Protein AF-A0A1C5ZKP8-F1 (afdb_monomer_lite)

Structure (mmCIF, N/CA/C/O backbone):
data_AF-A0A1C5ZKP8-F1
#
_entry.id   AF-A0A1C5ZKP8-F1
#
loop_
_atom_site.group_PDB
_atom_site.id
_atom_site.type_symbol
_atom_site.label_atom_id
_atom_site.label_alt_id
_atom_site.label_comp_id
_atom_site.label_asym_id
_atom_site.label_entity_id
_atom_site.label_seq_id
_atom_site.pdbx_PDB_ins_code
_atom_site.Cartn_x
_atom_site.Cartn_y
_atom_site.Cartn_z
_atom_site.occupancy
_atom_site.B_iso_or_equiv
_atom_site.auth_seq_id
_atom_site.auth_comp_id
_atom_site.auth_asym_id
_atom_site.auth_atom_id
_atom_site.pdbx_PDB_model_num
ATOM 1 N N . MET A 1 1 ? 9.928 -12.714 -8.630 1.00 66.12 1 MET A N 1
ATOM 2 C CA . MET A 1 1 ? 9.017 -11.579 -8.825 1.00 66.12 1 MET A CA 1
ATOM 3 C C . MET A 1 1 ? 9.877 -10.341 -8.900 1.00 66.12 1 MET A C 1
ATOM 5 O O . MET A 1 1 ? 10.619 -10.070 -7.962 1.00 66.12 1 MET A O 1
ATOM 9 N N . GLU A 1 2 ? 9.829 -9.653 -10.024 1.00 84.94 2 GLU A N 1
ATOM 10 C CA . GLU A 1 2 ? 10.533 -8.401 -10.247 1.00 84.94 2 GLU A CA 1
ATOM 11 C C . GLU A 1 2 ? 9.755 -7.232 -9.632 1.00 84.94 2 GLU A C 1
ATOM 13 O O . GLU A 1 2 ? 8.530 -7.273 -9.501 1.00 84.94 2 GLU A O 1
ATOM 18 N N . LYS A 1 3 ? 10.452 -6.142 -9.286 1.00 82.25 3 LYS A N 1
ATOM 19 C CA . LYS A 1 3 ? 9.834 -4.963 -8.647 1.00 82.25 3 LYS A CA 1
ATOM 20 C C . LYS A 1 3 ? 8.654 -4.399 -9.455 1.00 82.25 3 LYS A C 1
ATOM 22 O O . LYS A 1 3 ? 7.684 -3.923 -8.876 1.00 82.25 3 LYS A O 1
ATOM 27 N N . TRP A 1 4 ? 8.733 -4.448 -10.785 1.00 86.50 4 TRP A N 1
ATOM 28 C CA . TRP A 1 4 ? 7.685 -3.926 -11.666 1.00 86.50 4 TRP A CA 1
ATOM 29 C C . TRP A 1 4 ? 6.397 -4.763 -11.630 1.00 86.50 4 TRP A C 1
ATOM 31 O O . TRP A 1 4 ? 5.309 -4.203 -11.754 1.00 86.50 4 TRP A O 1
ATOM 41 N N . GLU A 1 5 ? 6.496 -6.073 -11.387 1.00 90.25 5 GLU A N 1
ATOM 42 C CA . GLU A 1 5 ? 5.335 -6.967 -11.283 1.00 90.25 5 GLU A CA 1
ATOM 43 C C . GLU A 1 5 ? 4.488 -6.634 -10.047 1.00 90.25 5 GLU A C 1
ATOM 45 O O . GLU A 1 5 ? 3.260 -6.701 -10.100 1.00 90.25 5 GLU A O 1
ATOM 50 N N . VAL A 1 6 ? 5.129 -6.192 -8.957 1.00 87.69 6 VAL A N 1
ATOM 51 C CA . VAL A 1 6 ? 4.441 -5.722 -7.741 1.00 87.69 6 VAL A CA 1
ATOM 52 C C . VAL A 1 6 ? 3.586 -4.494 -8.041 1.00 87.69 6 VAL A C 1
ATOM 54 O O . VAL A 1 6 ? 2.451 -4.408 -7.573 1.00 87.69 6 VAL A O 1
ATOM 57 N N . TYR A 1 7 ? 4.094 -3.557 -8.847 1.00 89.62 7 TYR A N 1
ATOM 58 C CA . TYR A 1 7 ? 3.323 -2.373 -9.217 1.00 89.62 7 TYR A CA 1
ATOM 59 C C . TYR A 1 7 ? 2.118 -2.739 -10.089 1.00 89.62 7 TYR A C 1
ATOM 61 O O . TYR A 1 7 ? 1.004 -2.313 -9.806 1.00 89.62 7 TYR A O 1
ATOM 69 N N . ILE A 1 8 ? 2.282 -3.602 -11.091 1.00 91.06 8 ILE A N 1
ATOM 70 C CA . ILE A 1 8 ? 1.138 -4.044 -11.906 1.00 91.06 8 ILE A CA 1
ATOM 71 C C . ILE A 1 8 ? 0.086 -4.756 -11.050 1.00 91.06 8 ILE A C 1
ATOM 73 O O . ILE A 1 8 ? -1.114 -4.530 -11.215 1.00 91.06 8 ILE A O 1
ATOM 77 N N . TRP A 1 9 ? 0.520 -5.582 -10.101 1.00 91.00 9 TRP A N 1
ATOM 78 C CA . TRP A 1 9 ? -0.391 -6.248 -9.178 1.00 91.00 9 TRP A CA 1
ATOM 79 C C . TRP A 1 9 ? -1.163 -5.251 -8.300 1.00 91.00 9 TRP A C 1
ATOM 81 O O . TRP A 1 9 ? -2.382 -5.372 -8.175 1.00 91.00 9 TRP A O 1
ATOM 91 N N . LEU A 1 10 ? -0.490 -4.239 -7.744 1.00 91.44 10 LEU A N 1
ATOM 92 C CA . LEU A 1 10 ? -1.135 -3.183 -6.956 1.00 91.44 10 LEU A CA 1
ATOM 93 C C . LEU A 1 10 ? -2.136 -2.370 -7.790 1.00 91.44 10 LEU A C 1
ATOM 95 O O . LEU A 1 10 ? -3.241 -2.118 -7.312 1.00 91.44 10 LEU A O 1
ATOM 99 N N . GLN A 1 11 ? -1.791 -2.023 -9.037 1.00 92.25 11 GLN A N 1
ATOM 100 C CA . GLN A 1 11 ? -2.706 -1.356 -9.976 1.00 92.25 11 GLN A CA 1
ATOM 101 C C . GLN A 1 11 ? -3.986 -2.166 -10.160 1.00 92.25 11 GLN A C 1
ATOM 103 O O . GLN A 1 11 ? -5.083 -1.651 -9.959 1.00 92.25 11 GLN A O 1
ATOM 108 N N . ALA A 1 12 ? -3.849 -3.460 -10.458 1.00 93.00 12 ALA A N 1
ATOM 109 C CA . ALA A 1 12 ? -4.989 -4.340 -10.677 1.00 93.00 12 ALA A CA 1
ATOM 110 C C . ALA A 1 12 ? -5.844 -4.543 -9.414 1.00 93.00 12 ALA A C 1
ATOM 112 O O . ALA A 1 12 ? -7.066 -4.640 -9.511 1.00 93.00 12 ALA A O 1
ATOM 113 N N . LYS A 1 13 ? -5.227 -4.629 -8.229 1.00 92.75 13 LYS A N 1
ATOM 114 C CA . LYS A 1 13 ? -5.943 -4.904 -6.972 1.00 92.75 13 LYS A CA 1
ATOM 115 C C . LYS A 1 13 ? -6.660 -3.697 -6.390 1.00 92.75 13 LYS A C 1
ATOM 117 O O . LYS A 1 13 ? -7.710 -3.877 -5.782 1.00 92.75 13 LYS A O 1
ATOM 122 N N . LEU A 1 14 ? -6.095 -2.506 -6.556 1.00 91.56 14 LEU A N 1
ATOM 123 C CA . LEU A 1 14 ? -6.604 -1.275 -5.953 1.00 91.56 14 LEU A CA 1
ATOM 124 C C . LEU A 1 14 ? -7.209 -0.307 -6.982 1.00 91.56 14 LEU A C 1
ATOM 126 O O . LEU A 1 14 ? -7.661 0.769 -6.604 1.00 91.56 14 LEU A O 1
ATOM 130 N N . GLY A 1 15 ? -7.234 -0.678 -8.267 1.00 92.44 15 GLY A N 1
ATOM 131 C CA . GLY A 1 15 ? -7.754 0.171 -9.342 1.00 92.44 15 GLY A CA 1
ATOM 132 C C . GLY A 1 15 ? -6.918 1.431 -9.565 1.00 92.44 15 GLY A C 1
ATOM 133 O O . GLY A 1 15 ? -7.470 2.476 -9.898 1.00 92.44 15 GLY A O 1
ATOM 134 N N . LEU A 1 16 ? -5.606 1.340 -9.334 1.00 91.12 16 LEU A N 1
ATOM 135 C CA . LEU A 1 16 ? -4.681 2.470 -9.421 1.00 91.12 16 LEU A CA 1
ATOM 136 C C . LEU A 1 16 ? -4.094 2.585 -10.825 1.00 91.12 16 LEU A C 1
ATOM 138 O O . LEU A 1 16 ? -3.870 1.579 -11.499 1.00 91.12 16 LEU A O 1
ATOM 142 N N . ASP A 1 17 ? -3.763 3.805 -11.230 1.00 89.88 17 ASP A N 1
ATOM 143 C CA . ASP A 1 17 ? -2.893 4.030 -12.379 1.00 89.88 17 ASP A CA 1
ATOM 144 C C . ASP A 1 17 ? -1.402 3.858 -12.015 1.00 89.88 17 ASP A C 1
ATOM 146 O O . ASP A 1 17 ? -1.015 3.724 -10.847 1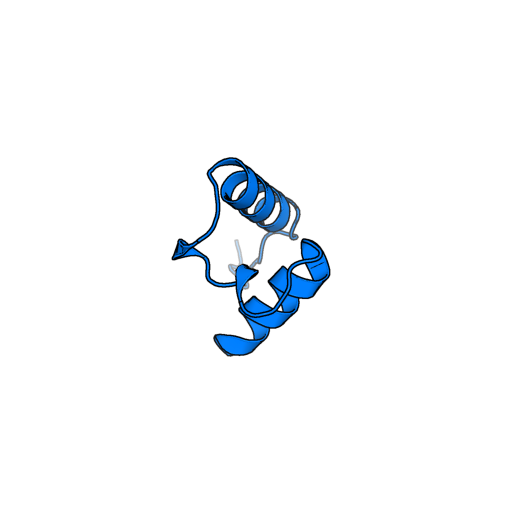.00 89.88 17 ASP A O 1
ATOM 150 N N . ALA A 1 18 ? -0.541 3.852 -13.037 1.00 85.75 18 ALA A N 1
ATOM 151 C CA . ALA A 1 18 ? 0.897 3.639 -12.879 1.00 85.75 18 ALA A CA 1
ATOM 152 C C . ALA A 1 18 ? 1.605 4.715 -12.043 1.00 85.75 18 ALA A C 1
ATOM 154 O O . ALA A 1 18 ? 2.585 4.416 -11.361 1.00 85.75 18 ALA A O 1
ATOM 155 N N . HIS A 1 19 ? 1.119 5.954 -12.080 1.00 84.19 19 HIS A N 1
ATOM 156 C CA . HIS A 1 19 ? 1.657 7.043 -11.277 1.00 84.19 19 HIS A CA 1
ATOM 157 C C . HIS A 1 19 ? 1.240 6.868 -9.815 1.00 84.19 19 HIS A C 1
ATOM 159 O O . HIS A 1 19 ? 2.072 6.965 -8.924 1.00 84.19 19 HIS A O 1
ATOM 165 N N . GLN A 1 20 ? -0.011 6.488 -9.562 1.00 85.75 20 GLN A N 1
ATOM 166 C CA . GLN A 1 20 ? -0.533 6.233 -8.218 1.00 85.75 20 GLN A CA 1
ATOM 167 C C . GLN A 1 20 ? 0.082 5.018 -7.523 1.00 85.75 20 GLN A C 1
ATOM 169 O O . GLN A 1 20 ? -0.044 4.896 -6.310 1.00 85.75 20 GLN A O 1
ATOM 174 N N . THR A 1 21 ? 0.737 4.108 -8.249 1.00 86.62 21 THR A N 1
ATOM 175 C CA . THR A 1 21 ? 1.262 2.863 -7.667 1.00 86.62 21 THR A CA 1
ATOM 176 C C . THR A 1 21 ? 2.560 3.035 -6.880 1.00 86.62 21 THR A C 1
ATOM 178 O O . THR A 1 21 ? 3.047 2.090 -6.251 1.00 86.62 21 THR A O 1
ATOM 181 N N . HIS A 1 22 ? 3.166 4.218 -6.925 1.00 85.69 22 HIS A N 1
ATOM 182 C CA . HIS A 1 22 ? 4.367 4.477 -6.157 1.00 85.69 22 HIS A CA 1
ATOM 183 C C . HIS A 1 22 ? 4.021 4.492 -4.663 1.00 85.69 22 HIS A C 1
ATOM 185 O O . HIS A 1 22 ? 3.373 5.416 -4.185 1.00 85.69 22 HIS A O 1
ATOM 191 N N . ILE A 1 23 ? 4.480 3.490 -3.904 1.00 82.94 23 ILE A N 1
ATOM 192 C CA . ILE A 1 23 ? 4.082 3.304 -2.495 1.00 82.94 23 ILE A CA 1
ATOM 193 C C . ILE A 1 23 ? 4.356 4.532 -1.609 1.00 82.94 23 ILE A C 1
ATOM 195 O O . ILE A 1 23 ? 3.618 4.796 -0.671 1.00 82.94 23 ILE A O 1
ATOM 199 N N . GLY A 1 24 ? 5.368 5.342 -1.945 1.00 85.94 24 GL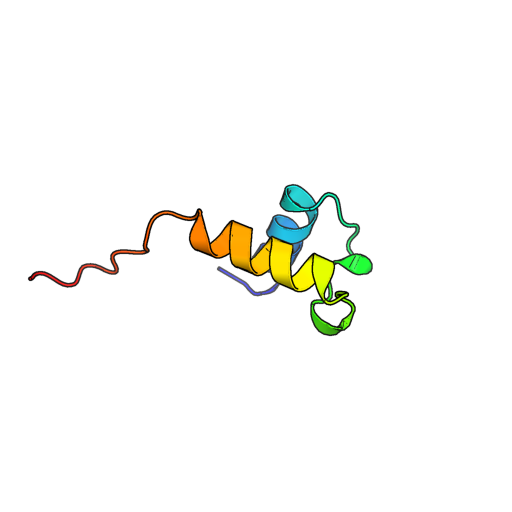Y A N 1
ATOM 200 C CA . GLY A 1 24 ? 5.642 6.608 -1.251 1.00 85.94 24 GLY A CA 1
ATOM 201 C C . GLY A 1 24 ? 4.588 7.709 -1.458 1.00 85.94 24 GLY A C 1
ATOM 202 O O . GLY A 1 24 ? 4.682 8.747 -0.817 1.00 85.94 24 GLY A O 1
ATOM 203 N N . GLN A 1 25 ? 3.616 7.513 -2.352 1.00 86.25 25 GLN A N 1
ATOM 204 C CA . GLN A 1 25 ? 2.481 8.414 -2.596 1.00 86.25 25 GLN A CA 1
ATOM 205 C C . GLN A 1 25 ? 1.175 7.894 -1.978 1.00 86.25 25 GLN A C 1
ATOM 207 O O . GLN A 1 25 ? 0.122 8.508 -2.151 1.00 86.25 25 GLN A O 1
ATOM 212 N N . PHE A 1 26 ? 1.218 6.761 -1.274 1.00 92.69 26 PH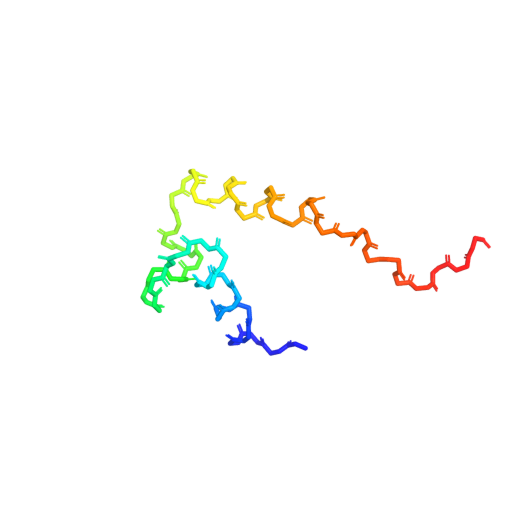E A N 1
ATOM 213 C CA . PHE A 1 26 ? 0.028 6.184 -0.668 1.00 92.69 26 PHE A CA 1
ATOM 214 C C . PHE A 1 26 ? -0.406 7.039 0.526 1.00 92.69 26 PHE A C 1
ATOM 216 O O . PHE A 1 26 ? 0.416 7.479 1.328 1.00 92.69 26 PHE A O 1
ATOM 223 N N . SER A 1 27 ? -1.713 7.266 0.656 1.00 92.62 27 SER A N 1
ATOM 224 C CA . SER A 1 27 ? -2.294 7.767 1.898 1.00 92.62 27 SER A CA 1
ATOM 225 C C . SER A 1 27 ? -2.296 6.654 2.944 1.00 92.62 27 SER A C 1
ATOM 227 O O . SER A 1 27 ? -2.185 5.476 2.598 1.00 92.62 27 SER A O 1
ATOM 229 N N . GLU A 1 28 ? -2.492 7.001 4.217 1.00 95.00 28 GLU A N 1
ATOM 230 C CA . GLU A 1 28 ? -2.634 6.006 5.292 1.00 95.00 28 GLU A CA 1
ATOM 231 C C . GLU A 1 28 ? -3.699 4.951 4.953 1.00 95.00 28 GLU A C 1
ATOM 233 O O . GLU A 1 28 ? -3.441 3.754 5.043 1.00 95.00 28 GLU A O 1
ATOM 238 N N . TYR A 1 29 ? -4.841 5.386 4.415 1.00 93.75 29 TYR A N 1
ATOM 239 C CA . TYR A 1 29 ? -5.903 4.494 3.947 1.00 93.75 29 TYR A CA 1
ATOM 240 C C . TYR A 1 29 ? -5.449 3.528 2.839 1.00 93.75 29 TYR A C 1
ATOM 242 O O . TYR A 1 29 ? -5.793 2.346 2.842 1.00 93.75 29 TYR A O 1
ATOM 250 N N . MET A 1 30 ? -4.668 4.001 1.864 1.00 93.06 30 MET A N 1
ATOM 251 C CA . MET A 1 30 ? -4.136 3.124 0.816 1.00 93.06 30 MET A CA 1
ATOM 252 C C . MET A 1 30 ? -3.125 2.120 1.384 1.00 93.06 30 MET A C 1
ATOM 254 O O . MET A 1 30 ? -3.134 0.956 0.982 1.00 93.06 30 MET A O 1
ATOM 258 N N . CYS A 1 31 ? -2.302 2.527 2.352 1.00 93.06 31 CYS A N 1
ATOM 259 C CA . CYS A 1 31 ? -1.401 1.622 3.065 1.00 93.06 31 CYS A CA 1
ATOM 260 C C . CYS A 1 31 ? -2.171 0.519 3.807 1.00 93.06 31 CYS A C 1
ATOM 262 O O . CYS A 1 31 ? -1.816 -0.655 3.689 1.00 93.06 31 CYS A O 1
ATOM 264 N N . GLU A 1 32 ? -3.250 0.860 4.513 1.00 95.56 32 GLU A N 1
ATOM 265 C CA . GLU A 1 32 ? -4.100 -0.118 5.204 1.00 95.56 32 GLU A CA 1
ATOM 266 C C . GLU A 1 32 ? -4.728 -1.133 4.240 1.00 95.56 32 GLU A C 1
ATOM 268 O O . GLU A 1 32 ? -4.765 -2.332 4.536 1.00 95.56 32 GLU A O 1
ATOM 273 N N . GLN A 1 33 ? -5.160 -0.691 3.055 1.00 94.31 33 GLN A N 1
ATOM 274 C CA . GLN A 1 33 ? -5.674 -1.596 2.025 1.00 94.31 33 GLN A CA 1
ATOM 275 C C . GLN A 1 33 ? -4.606 -2.586 1.538 1.00 94.31 33 GLN A C 1
ATOM 277 O O . GLN A 1 33 ? -4.896 -3.775 1.405 1.00 94.31 33 GLN A O 1
ATOM 282 N N . VAL A 1 34 ? -3.362 -2.140 1.320 1.00 92.81 34 VAL A N 1
ATOM 283 C CA . VAL A 1 34 ? -2.257 -3.040 0.935 1.00 92.81 34 VAL A CA 1
ATOM 284 C C . VAL A 1 34 ? -1.963 -4.055 2.032 1.00 92.81 34 VAL A C 1
ATOM 286 O O . VAL A 1 34 ? -1.830 -5.242 1.743 1.00 92.81 34 VAL A O 1
ATOM 289 N N . ILE A 1 35 ? -1.891 -3.614 3.289 1.00 92.94 35 ILE A N 1
ATOM 290 C CA . ILE A 1 35 ? -1.667 -4.504 4.435 1.00 92.94 35 ILE A CA 1
ATOM 291 C C . ILE A 1 35 ? -2.774 -5.562 4.503 1.00 92.94 35 ILE A C 1
ATOM 293 O O . ILE A 1 35 ? -2.477 -6.752 4.614 1.00 92.94 35 ILE A O 1
ATOM 297 N N . SER A 1 36 ? -4.031 -5.144 4.3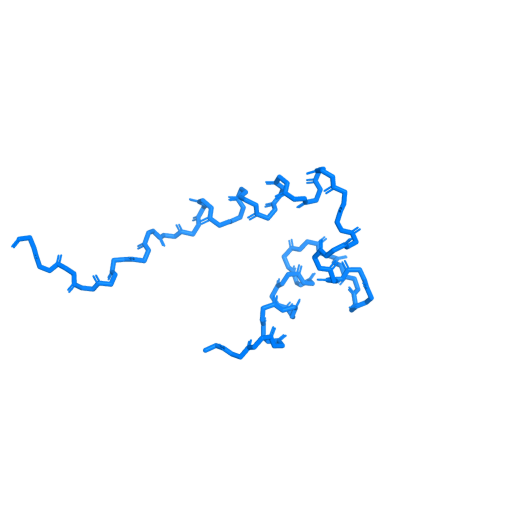55 1.00 93.94 36 SER A N 1
ATOM 298 C CA . SER A 1 36 ? -5.191 -6.039 4.345 1.00 93.94 36 SER A CA 1
ATOM 299 C C . SER A 1 36 ? -5.118 -7.062 3.207 1.00 93.94 36 SER A C 1
ATOM 301 O O . SER A 1 36 ? -5.381 -8.244 3.426 1.00 93.94 36 SER A O 1
ATOM 303 N N . LEU A 1 37 ? -4.715 -6.643 2.002 1.00 91.94 37 LEU A N 1
ATOM 304 C CA . LEU A 1 37 ? -4.507 -7.544 0.861 1.00 91.94 37 LEU A CA 1
ATOM 305 C C . LEU A 1 37 ? -3.410 -8.578 1.141 1.00 91.94 37 LEU A C 1
ATOM 307 O O . LEU A 1 37 ? -3.584 -9.756 0.833 1.00 91.94 37 LEU A O 1
ATOM 311 N N . CYS A 1 38 ? -2.296 -8.158 1.743 1.00 88.75 38 CYS A N 1
ATOM 312 C CA . CYS A 1 38 ? -1.203 -9.057 2.112 1.00 88.75 38 CYS A CA 1
ATOM 313 C C . CYS A 1 38 ? -1.619 -10.068 3.189 1.00 88.75 38 CYS A C 1
ATOM 315 O O . CYS A 1 38 ? -1.209 -11.222 3.125 1.00 88.75 38 CYS A O 1
ATOM 317 N N . GLN A 1 39 ? -2.445 -9.667 4.156 1.00 89.62 39 GLN A N 1
ATOM 318 C CA . GLN A 1 39 ? -2.955 -10.557 5.207 1.00 89.62 39 GLN A CA 1
ATOM 319 C C . GLN A 1 39 ? -3.962 -11.591 4.687 1.00 89.62 39 GLN A C 1
ATOM 321 O O . GLN A 1 39 ? -4.067 -12.679 5.245 1.00 89.62 39 GLN A O 1
ATOM 326 N N . GLN A 1 40 ? -4.701 -11.258 3.627 1.00 87.88 40 GLN A N 1
ATOM 327 C CA . GLN A 1 40 ? -5.623 -12.180 2.958 1.00 87.88 40 GLN A CA 1
ATOM 328 C C . GLN A 1 40 ? -4.903 -13.198 2.073 1.00 87.88 40 GLN A C 1
ATOM 330 O O . GLN A 1 40 ? -5.486 -14.225 1.717 1.00 87.88 40 GLN A O 1
ATOM 335 N N . ALA A 1 41 ? -3.658 -12.917 1.682 1.00 82.69 41 ALA A N 1
ATOM 336 C CA . ALA A 1 41 ? -2.874 -13.884 0.942 1.00 82.69 41 ALA A CA 1
ATOM 337 C C . ALA A 1 41 ? -2.649 -15.122 1.826 1.00 82.69 41 ALA A C 1
ATOM 339 O O . ALA A 1 41 ? -2.347 -14.980 3.015 1.00 82.69 41 ALA A O 1
ATOM 340 N N . PRO A 1 42 ? -2.787 -16.341 1.275 1.00 81.19 42 PRO A N 1
ATOM 341 C CA . PRO A 1 42 ? -2.442 -17.537 2.022 1.00 81.19 42 PRO A CA 1
ATOM 342 C C . PRO A 1 42 ? -1.009 -17.390 2.527 1.00 81.19 42 PRO A C 1
ATOM 344 O O . PRO A 1 42 ? -0.133 -16.943 1.779 1.00 81.19 42 PRO A O 1
ATOM 347 N N . ALA A 1 43 ? -0.786 -17.735 3.798 1.00 73.19 43 ALA A N 1
ATOM 348 C CA . ALA A 1 43 ? 0.543 -17.690 4.381 1.00 73.19 43 ALA A CA 1
ATOM 349 C C . ALA A 1 43 ? 1.498 -18.418 3.436 1.00 73.19 43 ALA A C 1
A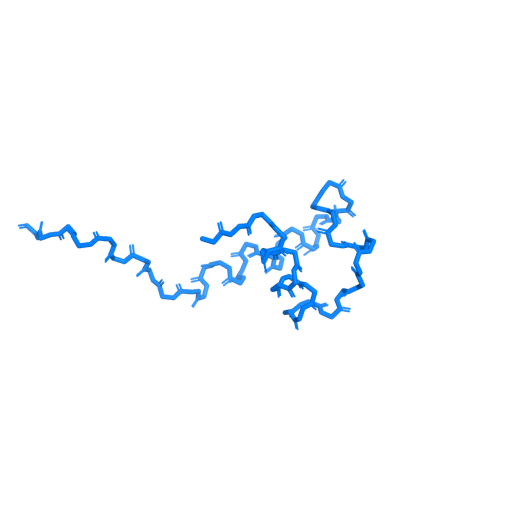TOM 351 O O . ALA A 1 43 ? 1.278 -19.584 3.100 1.00 73.19 43 ALA A O 1
ATOM 352 N N . TYR A 1 44 ? 2.533 -17.716 2.976 1.00 63.03 44 TYR A N 1
ATOM 353 C CA . TYR A 1 44 ? 3.598 -18.353 2.226 1.00 63.03 44 TYR A CA 1
ATOM 354 C C . TYR A 1 44 ? 4.296 -19.319 3.181 1.00 63.03 44 TYR A C 1
ATOM 356 O O . TYR A 1 44 ? 5.203 -18.949 3.928 1.00 63.03 44 TYR A O 1
ATOM 364 N N . THR A 1 45 ? 3.847 -20.572 3.195 1.00 62.75 45 THR A N 1
ATOM 365 C CA . THR A 1 45 ? 4.576 -21.667 3.815 1.00 62.75 45 THR A CA 1
ATOM 366 C C . THR A 1 45 ? 5.759 -21.957 2.902 1.00 62.75 45 THR A C 1
ATOM 368 O O . THR A 1 45 ? 5.732 -22.890 2.101 1.00 62.75 45 THR A O 1
ATOM 371 N N . SER A 1 46 ? 6.797 -21.120 2.975 1.00 56.66 46 SER A N 1
ATOM 372 C CA . SER A 1 46 ? 8.124 -21.499 2.496 1.00 56.66 46 SER A CA 1
ATOM 373 C C . SER A 1 46 ? 8.464 -22.772 3.241 1.00 56.66 46 SER A C 1
ATOM 375 O O . SER A 1 46 ? 8.653 -22.672 4.446 1.00 56.66 46 SER A O 1
ATOM 377 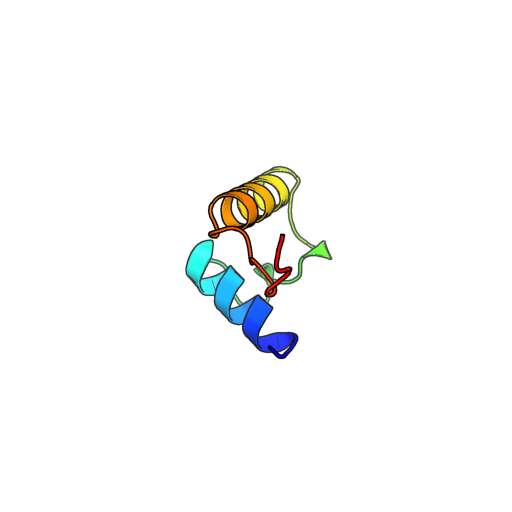N N . GLY A 1 47 ? 8.439 -23.929 2.573 1.00 57.38 47 GLY A N 1
ATOM 378 C CA . GLY A 1 47 ? 8.524 -25.269 3.162 1.00 57.38 47 GLY A CA 1
ATOM 379 C C . GLY A 1 47 ? 9.442 -25.379 4.380 1.00 57.38 47 GLY A C 1
ATOM 380 O O . GLY A 1 47 ? 10.587 -25.804 4.276 1.00 57.38 47 GLY A O 1
ATOM 381 N N . ARG A 1 48 ? 8.920 -25.023 5.551 1.00 49.94 48 ARG A N 1
ATOM 382 C CA . ARG A 1 48 ? 9.523 -25.296 6.836 1.00 49.94 48 ARG A CA 1
ATOM 383 C C . ARG A 1 48 ? 8.762 -26.509 7.307 1.00 49.94 48 ARG A C 1
ATOM 385 O O . ARG A 1 48 ? 7.655 -26.395 7.825 1.00 49.94 48 ARG A O 1
ATOM 392 N N . ALA A 1 49 ? 9.325 -27.667 6.969 1.00 46.62 49 ALA A N 1
ATOM 393 C CA . ALA A 1 49 ? 8.999 -28.896 7.662 1.00 46.62 49 ALA A CA 1
ATOM 394 C C . ALA A 1 49 ? 9.030 -28.593 9.168 1.00 46.62 49 ALA A C 1
ATOM 396 O O . ALA A 1 49 ? 9.942 -27.899 9.636 1.00 46.62 49 ALA A O 1
ATOM 397 N N . ALA A 1 50 ? 7.959 -29.010 9.842 1.00 47.38 50 ALA A N 1
ATOM 398 C CA . ALA A 1 50 ? 7.806 -28.930 11.286 1.00 47.38 50 ALA A CA 1
ATOM 399 C C . ALA A 1 50 ? 8.989 -29.582 12.013 1.00 47.38 50 ALA A C 1
ATOM 401 O O . ALA A 1 50 ? 9.541 -30.567 11.467 1.00 47.38 50 ALA A O 1
#

Sequence (50 aa):
MEKWEVYIWLQAKLGLDAHQTHIGQFSEYMCEQVISLCQQAPAYTSGRAA

Secondary structure (DSSP, 8-state):
--HHHHHHHHHHHHT--TTTT-GGG--HHHHHHHHHHHHHSPP-------

Foldseek 3Di:
DDPVVQLVVLCVQVVDDSVCSPPVNDDPVSVVVVVVVVVPPDPPCPPPDD

Radius of gyration: 13.02 Å; chains: 1; bounding box: 18×37×24 Å

pLDDT: mean 83.92, std 13.09, range [46.62, 95.56]